Protein AF-A0A6I1DVZ4-F1 (afdb_monomer_lite)

Organism: NCBI:txid552546

Foldseek 3Di:
DAEAEAEFDQPDPVSVVVSVVVVCVCVDPVNPDYDYDYDYPVGDDPVSVVRHPD

Structure (mmCIF, N/CA/C/O backbone):
data_AF-A0A6I1DVZ4-F1
#
_entry.id   AF-A0A6I1DVZ4-F1
#
loop_
_atom_site.group_PDB
_atom_site.id
_atom_site.type_symbol
_atom_site.label_atom_id
_atom_site.label_alt_id
_atom_site.label_comp_id
_atom_site.label_asym_id
_atom_site.label_entity_id
_atom_site.label_seq_id
_atom_site.pdbx_PDB_ins_code
_atom_site.Cartn_x
_atom_site.Cartn_y
_atom_site.Cartn_z
_atom_site.occupancy
_atom_site.B_iso_or_equiv
_atom_site.auth_seq_id
_ato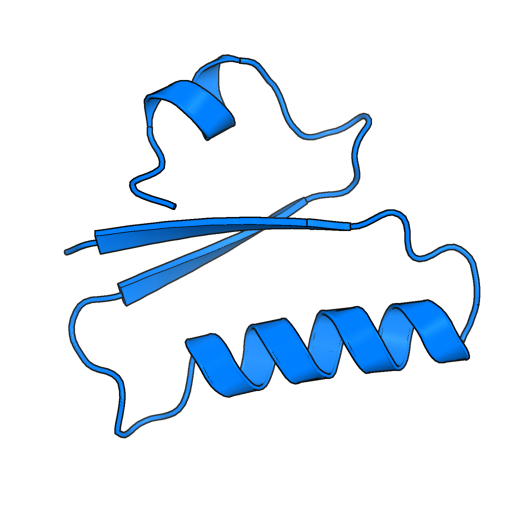m_site.auth_comp_id
_atom_site.auth_asym_id
_atom_site.auth_atom_id
_atom_site.pdbx_PDB_model_num
ATOM 1 N N . MET A 1 1 ? -15.524 5.813 10.854 1.00 88.19 1 MET A N 1
ATOM 2 C CA . MET A 1 1 ? -14.634 4.887 10.130 1.00 88.19 1 MET A CA 1
ATOM 3 C C . MET A 1 1 ? -13.482 5.698 9.567 1.00 88.19 1 MET A C 1
ATOM 5 O O . MET A 1 1 ? -13.755 6.673 8.877 1.00 88.19 1 MET A O 1
ATOM 9 N N . LYS A 1 2 ? -12.245 5.364 9.932 1.00 96.50 2 LYS A N 1
ATOM 10 C CA . LYS A 1 2 ? -11.029 6.002 9.421 1.00 96.50 2 LYS A CA 1
ATOM 11 C C . LYS A 1 2 ? -10.651 5.398 8.072 1.00 96.50 2 LYS A C 1
ATOM 13 O O . LYS A 1 2 ? -10.884 4.212 7.854 1.00 96.50 2 LYS A O 1
ATOM 18 N N . LYS A 1 3 ? -10.106 6.200 7.168 1.00 97.94 3 LYS A N 1
ATOM 19 C CA . LYS A 1 3 ? -9.719 5.793 5.815 1.00 97.94 3 LYS A CA 1
ATOM 20 C C . LYS A 1 3 ? -8.202 5.846 5.686 1.00 97.94 3 LYS A C 1
ATOM 22 O O . LYS A 1 3 ? -7.630 6.923 5.776 1.00 97.94 3 LYS A O 1
ATOM 27 N N . LEU A 1 4 ? -7.571 4.697 5.479 1.00 98.25 4 LEU A N 1
ATOM 28 C CA . LEU A 1 4 ? -6.137 4.578 5.239 1.00 98.25 4 LEU A CA 1
ATOM 29 C C . LEU A 1 4 ? -5.878 4.394 3.742 1.00 98.25 4 LEU A C 1
ATOM 31 O O . LEU 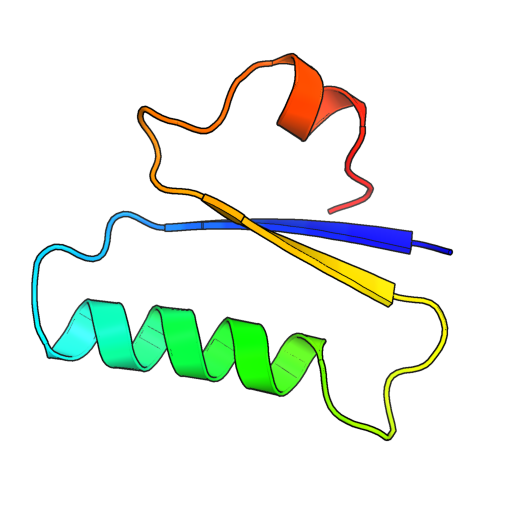A 1 4 ? -6.410 3.458 3.138 1.00 98.25 4 LEU A O 1
ATOM 35 N N . LEU A 1 5 ? -5.032 5.239 3.162 1.00 98.50 5 LEU A N 1
ATOM 36 C CA . LEU A 1 5 ? -4.554 5.113 1.791 1.00 98.50 5 LEU A CA 1
ATOM 37 C C . LEU A 1 5 ? -3.090 4.656 1.779 1.00 98.50 5 LEU A C 1
ATOM 39 O O . LEU A 1 5 ? -2.175 5.400 2.111 1.00 98.50 5 LEU A O 1
ATOM 43 N N . ILE A 1 6 ? -2.842 3.436 1.309 1.00 98.44 6 ILE A N 1
ATOM 44 C CA . ILE A 1 6 ? -1.485 2.930 1.083 1.00 98.44 6 ILE A CA 1
ATOM 45 C C . ILE A 1 6 ? -1.111 3.166 -0.382 1.00 98.44 6 ILE A C 1
ATOM 47 O O . ILE A 1 6 ? -1.540 2.426 -1.272 1.00 98.44 6 ILE A O 1
ATOM 51 N N . VAL A 1 7 ? -0.270 4.169 -0.633 1.00 98.31 7 VAL A N 1
ATOM 52 C CA . VAL A 1 7 ? 0.329 4.409 -1.955 1.00 98.31 7 VAL A CA 1
ATOM 53 C C . VAL A 1 7 ? 1.700 3.743 -2.018 1.00 98.31 7 VAL A C 1
ATOM 55 O O . VAL A 1 7 ? 2.612 4.119 -1.284 1.00 98.31 7 VAL A O 1
ATOM 58 N N . ALA A 1 8 ? 1.872 2.749 -2.892 1.00 98.06 8 ALA A N 1
ATOM 59 C CA . ALA A 1 8 ? 3.120 1.986 -2.958 1.00 98.06 8 ALA A CA 1
ATOM 60 C C . ALA A 1 8 ? 3.552 1.670 -4.393 1.00 98.06 8 ALA A C 1
ATOM 62 O O . ALA A 1 8 ? 2.837 1.011 -5.150 1.00 98.06 8 ALA A O 1
ATOM 63 N N . HIS A 1 9 ? 4.778 2.063 -4.752 1.00 98.12 9 HIS A N 1
ATOM 64 C CA . HIS A 1 9 ? 5.437 1.570 -5.958 1.00 98.12 9 HIS A CA 1
ATOM 65 C C . HIS A 1 9 ? 6.048 0.188 -5.691 1.00 98.12 9 HIS A C 1
ATOM 67 O O . HIS A 1 9 ? 7.106 0.075 -5.072 1.00 98.12 9 HIS A O 1
ATOM 73 N N . ALA A 1 10 ? 5.381 -0.870 -6.156 1.00 97.44 10 ALA A N 1
ATOM 74 C CA . ALA A 1 10 ? 5.784 -2.251 -5.899 1.00 97.44 10 ALA A CA 1
ATOM 75 C C . ALA A 1 10 ? 6.102 -3.040 -7.191 1.00 97.44 10 ALA A C 1
ATOM 77 O O . ALA A 1 10 ? 5.359 -3.953 -7.544 1.00 97.44 10 ALA A O 1
ATOM 78 N N . PRO A 1 11 ? 7.179 -2.702 -7.931 1.00 97.19 11 PRO A N 1
ATOM 79 C CA . PRO A 1 11 ? 7.490 -3.335 -9.218 1.00 97.19 11 PRO A CA 1
ATOM 80 C C . PRO A 1 11 ? 8.201 -4.693 -9.095 1.00 97.19 11 PRO A C 1
ATOM 82 O O . PRO A 1 11 ? 8.421 -5.356 -10.104 1.00 97.19 11 PRO A O 1
ATOM 85 N N . SER A 1 12 ? 8.620 -5.101 -7.893 1.00 98.19 12 SER A N 1
ATOM 86 C CA . SER A 1 12 ? 9.400 -6.323 -7.681 1.00 98.19 12 SER A CA 1
ATOM 87 C C . SER A 1 12 ? 8.729 -7.246 -6.662 1.00 98.19 12 SER A C 1
ATOM 89 O O . SER A 1 12 ? 7.937 -6.786 -5.835 1.00 98.19 12 SER A O 1
ATOM 91 N N . PRO A 1 13 ? 9.067 -8.550 -6.646 1.00 98.31 13 PRO A N 1
ATOM 92 C CA . PRO A 1 13 ? 8.481 -9.488 -5.689 1.00 98.31 13 PRO A CA 1
ATOM 93 C C . PRO A 1 13 ? 8.663 -9.070 -4.224 1.00 98.31 13 PRO A C 1
ATOM 95 O O . PRO A 1 13 ? 7.790 -9.318 -3.397 1.00 98.31 13 PRO A O 1
ATOM 98 N N . ASN A 1 14 ? 9.780 -8.421 -3.884 1.00 98.25 14 ASN A N 1
ATOM 99 C CA . ASN A 1 14 ? 10.055 -8.008 -2.508 1.00 98.25 14 ASN A CA 1
ATOM 100 C C . ASN A 1 14 ? 9.219 -6.793 -2.093 1.00 98.25 14 ASN A C 1
ATOM 102 O O . ASN A 1 14 ? 8.695 -6.766 -0.981 1.00 98.25 14 ASN A O 1
ATOM 106 N N . THR A 1 15 ? 9.054 -5.808 -2.980 1.00 97.75 15 THR A N 1
ATOM 107 C CA . THR A 1 15 ? 8.238 -4.623 -2.684 1.00 97.75 15 THR A CA 1
ATOM 108 C C . THR A 1 15 ? 6.744 -4.946 -2.693 1.00 97.75 15 THR A C 1
ATOM 110 O O . THR A 1 15 ? 6.005 -4.385 -1.885 1.00 97.75 15 THR A O 1
ATOM 113 N N . LEU A 1 16 ? 6.304 -5.918 -3.502 1.00 98.31 16 LEU A N 1
ATOM 114 C CA . LEU A 1 16 ? 4.948 -6.477 -3.432 1.00 98.31 16 LEU A CA 1
ATOM 115 C C . LEU A 1 16 ? 4.680 -7.129 -2.075 1.00 98.31 16 LEU A C 1
ATOM 117 O O . LEU A 1 16 ? 3.702 -6.786 -1.416 1.00 98.31 16 LEU A O 1
ATOM 121 N N . LYS A 1 17 ? 5.589 -7.995 -1.602 1.00 98.38 17 LYS A N 1
ATOM 122 C CA . LYS A 1 17 ? 5.466 -8.627 -0.277 1.00 98.38 17 LYS A CA 1
ATOM 123 C C . LYS A 1 17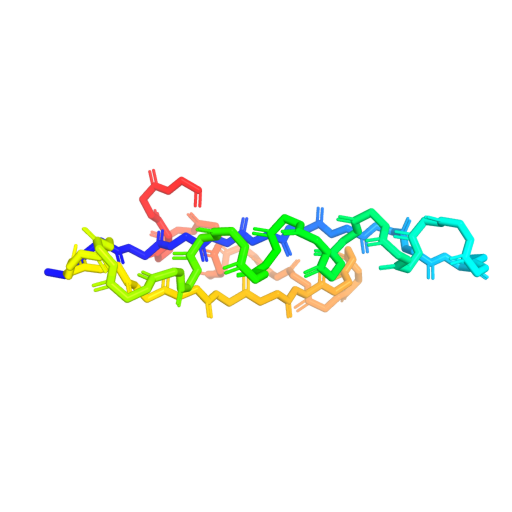 ? 5.346 -7.600 0.847 1.00 98.38 17 LYS A C 1
ATOM 125 O O . LYS A 1 17 ? 4.543 -7.804 1.755 1.00 98.38 17 LYS A O 1
ATOM 130 N N . LEU A 1 18 ? 6.125 -6.516 0.783 1.00 98.19 18 LEU A N 1
ATOM 131 C CA . LEU A 1 18 ? 6.072 -5.432 1.764 1.00 98.19 18 LEU A CA 1
ATOM 132 C C . LEU A 1 18 ? 4.719 -4.709 1.740 1.00 98.19 18 LEU A C 1
ATOM 134 O O . LEU A 1 18 ? 4.083 -4.586 2.785 1.00 98.19 18 LEU A O 1
ATOM 138 N N . ARG A 1 19 ? 4.259 -4.283 0.556 1.00 98.25 19 ARG A N 1
ATOM 139 C CA . ARG A 1 19 ? 2.942 -3.651 0.373 1.00 98.25 19 ARG A CA 1
ATOM 140 C C . ARG A 1 19 ? 1.826 -4.538 0.920 1.00 98.25 19 ARG A C 1
ATOM 142 O O . ARG A 1 19 ? 0.976 -4.069 1.671 1.00 98.25 19 ARG A O 1
ATOM 149 N N . ASP A 1 20 ? 1.849 -5.821 0.572 1.00 98.12 20 ASP A N 1
ATOM 150 C CA . ASP A 1 20 ? 0.802 -6.758 0.968 1.00 98.12 20 ASP A CA 1
ATOM 151 C C . ASP A 1 20 ? 0.842 -7.043 2.474 1.00 98.12 20 ASP A C 1
ATOM 153 O O . ASP A 1 20 ? -0.202 -7.227 3.090 1.00 98.12 20 ASP A O 1
ATOM 157 N N . ALA A 1 21 ? 2.029 -7.067 3.091 1.00 98.31 21 ALA A N 1
ATOM 158 C CA . ALA A 1 21 ? 2.159 -7.192 4.541 1.00 98.31 21 ALA A CA 1
ATOM 159 C C . ALA A 1 21 ? 1.585 -5.973 5.274 1.00 98.31 21 ALA A C 1
ATOM 161 O O . ALA A 1 21 ? 0.852 -6.154 6.243 1.00 98.31 21 ALA A O 1
ATOM 162 N N . ALA A 1 22 ? 1.857 -4.758 4.788 1.00 97.81 22 ALA A N 1
ATOM 163 C CA . ALA A 1 22 ? 1.284 -3.536 5.347 1.00 97.81 22 ALA A CA 1
ATOM 164 C C . ALA A 1 22 ? -0.249 -3.518 5.221 1.00 97.81 22 ALA A C 1
ATOM 166 O O . ALA A 1 22 ? -0.939 -3.258 6.203 1.00 97.81 22 ALA A O 1
ATOM 167 N N . ALA A 1 23 ? -0.783 -3.873 4.047 1.00 97.81 23 ALA A N 1
ATOM 168 C CA . ALA A 1 23 ? -2.224 -3.957 3.822 1.00 97.81 23 ALA A CA 1
ATOM 169 C C . ALA A 1 23 ? -2.893 -5.007 4.724 1.00 97.81 23 ALA A C 1
ATOM 171 O O . ALA A 1 23 ? -3.898 -4.712 5.361 1.00 97.81 23 ALA A O 1
ATOM 172 N N . ARG A 1 24 ? -2.310 -6.211 4.841 1.00 97.62 24 ARG A N 1
ATOM 173 C CA . ARG A 1 24 ? -2.815 -7.246 5.760 1.00 97.62 24 ARG A CA 1
ATOM 174 C C . ARG A 1 24 ? -2.782 -6.791 7.214 1.00 97.62 24 ARG A C 1
ATOM 176 O O . ARG A 1 24 ? -3.740 -7.036 7.930 1.00 97.62 24 ARG A O 1
ATOM 183 N N . GLY A 1 25 ? -1.700 -6.138 7.639 1.00 97.38 25 GLY A N 1
ATOM 184 C CA . GLY A 1 25 ? -1.582 -5.610 8.996 1.00 97.38 25 GLY A CA 1
ATOM 185 C C . GLY A 1 25 ? -2.632 -4.543 9.292 1.00 97.38 25 GLY A C 1
ATOM 186 O O . GLY A 1 25 ? -3.212 -4.561 10.366 1.00 97.38 25 GLY A O 1
ATOM 187 N N . ALA A 1 26 ? -2.921 -3.659 8.335 1.00 96.56 26 ALA A N 1
ATOM 188 C CA . ALA A 1 26 ? -3.942 -2.625 8.483 1.00 96.56 26 ALA A CA 1
ATOM 189 C C . ALA A 1 26 ? -5.386 -3.165 8.443 1.00 96.56 26 ALA A C 1
ATOM 191 O O . ALA A 1 26 ? -6.283 -2.525 8.984 1.00 96.56 26 ALA A O 1
ATOM 192 N N . CYS A 1 27 ? -5.602 -4.331 7.827 1.00 95.81 27 CYS A N 1
ATOM 193 C CA . CYS A 1 27 ? -6.877 -5.054 7.804 1.00 95.81 27 CYS A CA 1
ATOM 194 C C . CYS A 1 27 ? -6.945 -6.190 8.844 1.00 95.81 27 CYS A C 1
ATOM 196 O O . CYS A 1 27 ? -7.732 -7.116 8.664 1.00 95.81 27 CYS A O 1
ATOM 198 N N . HIS A 1 28 ? -6.085 -6.187 9.865 1.00 96.94 28 HIS A N 1
ATOM 199 C CA . HIS A 1 28 ? -6.084 -7.227 10.894 1.00 96.94 28 HIS A CA 1
ATOM 200 C C . HIS A 1 28 ? -7.396 -7.202 11.694 1.00 96.94 28 HIS A C 1
ATOM 202 O O . HIS A 1 28 ? -7.901 -6.122 11.980 1.00 96.94 28 HIS A O 1
ATOM 208 N N . ASP A 1 29 ? -7.917 -8.365 12.096 1.00 94.25 29 ASP A N 1
ATOM 209 C CA . ASP A 1 29 ? -9.246 -8.480 12.727 1.00 94.25 29 ASP A CA 1
ATOM 210 C C . ASP A 1 29 ? -9.370 -7.691 14.045 1.00 94.25 29 ASP A C 1
ATOM 212 O O . ASP A 1 29 ? -10.436 -7.172 14.363 1.00 94.25 29 ASP A O 1
ATOM 216 N N . ASP A 1 30 ? -8.265 -7.533 14.779 1.00 96.56 30 ASP A N 1
ATOM 217 C CA . ASP A 1 30 ? -8.203 -6.704 15.996 1.00 96.56 30 ASP A CA 1
ATOM 218 C C . ASP A 1 30 ? -8.246 -5.182 15.716 1.00 96.56 30 ASP A C 1
ATOM 220 O O . ASP A 1 30 ? -8.336 -4.377 16.645 1.00 96.56 30 ASP A O 1
ATOM 224 N N . ILE A 1 31 ? -8.137 -4.757 14.450 1.00 94.19 31 ILE A N 1
ATOM 225 C CA . ILE A 1 31 ? -8.215 -3.353 14.032 1.00 94.19 31 ILE A CA 1
ATOM 226 C C . ILE A 1 31 ? -9.629 -3.061 13.541 1.00 94.19 31 ILE A C 1
ATOM 228 O O . ILE A 1 31 ? -9.994 -3.287 12.388 1.00 94.19 31 ILE A O 1
ATOM 232 N N . GLU A 1 32 ? -10.428 -2.478 14.424 1.00 94.25 32 GLU A N 1
ATOM 233 C CA . GLU A 1 32 ? -11.782 -2.060 14.090 1.00 94.25 32 GLU A CA 1
ATOM 234 C C . GLU A 1 32 ? -11.828 -0.652 13.477 1.00 94.25 32 GLU A C 1
ATOM 236 O O . GLU A 1 32 ? -10.979 0.208 13.717 1.00 94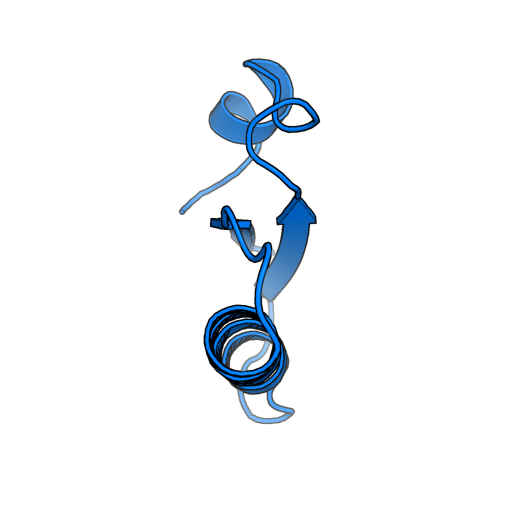.25 32 GLU A O 1
ATOM 241 N N . ASN A 1 33 ? -12.903 -0.371 12.737 1.00 94.50 33 ASN A N 1
ATOM 242 C CA . ASN A 1 33 ? -13.247 0.963 12.234 1.00 94.50 33 ASN A CA 1
ATOM 243 C C . ASN A 1 33 ? -12.244 1.603 11.252 1.00 94.50 33 ASN A C 1
ATOM 245 O O . ASN A 1 33 ? -12.316 2.821 11.050 1.00 94.50 33 ASN A O 1
ATOM 249 N N . VAL A 1 34 ? -11.385 0.822 10.591 1.00 96.38 34 VAL A N 1
ATOM 250 C CA . VAL A 1 34 ? -10.477 1.283 9.525 1.00 96.38 34 VAL A CA 1
ATOM 251 C C . VAL A 1 34 ? -10.877 0.678 8.175 1.00 96.38 34 VAL A C 1
ATOM 253 O O . VAL A 1 34 ? -11.133 -0.513 8.062 1.00 96.38 34 VAL A O 1
ATOM 256 N N . SER A 1 35 ? -10.936 1.513 7.137 1.00 96.50 35 SER A N 1
ATOM 257 C CA . SER A 1 35 ? -11.064 1.112 5.733 1.00 96.50 35 SER A CA 1
ATOM 258 C C . SER A 1 35 ? -9.726 1.329 5.046 1.00 96.50 35 SER A C 1
ATOM 260 O O . SER A 1 35 ? -9.225 2.452 5.054 1.00 96.50 35 SER A O 1
ATOM 262 N N . VAL A 1 36 ? -9.176 0.296 4.413 1.00 97.62 36 VAL A N 1
ATOM 263 C CA . VAL A 1 36 ? -7.871 0.367 3.743 1.00 97.62 36 VAL A CA 1
ATOM 264 C C . VAL A 1 36 ? -8.052 0.341 2.231 1.00 97.62 36 VAL A C 1
ATOM 266 O O . VAL A 1 36 ? -8.684 -0.564 1.689 1.00 97.62 36 VAL A O 1
ATOM 269 N N . THR A 1 37 ? -7.445 1.307 1.550 1.00 98.06 37 THR A N 1
ATOM 270 C CA . THR A 1 37 ? -7.337 1.358 0.091 1.00 98.06 37 THR A CA 1
ATOM 271 C C . THR A 1 37 ? -5.865 1.299 -0.289 1.00 98.06 37 THR A C 1
ATOM 273 O O . THR A 1 37 ? -5.053 2.041 0.256 1.00 98.06 37 THR A O 1
ATOM 276 N N . VAL A 1 38 ? -5.502 0.436 -1.238 1.00 98.25 38 VAL A N 1
ATOM 277 C CA . VAL A 1 38 ? -4.125 0.320 -1.742 1.00 98.25 38 VAL A CA 1
ATOM 278 C C . VAL A 1 38 ? -4.103 0.727 -3.209 1.00 98.25 38 VAL A C 1
ATOM 280 O O . VAL A 1 38 ? -4.865 0.178 -4.002 1.00 98.25 38 VAL A O 1
ATOM 283 N N . LYS A 1 39 ? -3.225 1.663 -3.581 1.00 98.31 39 LYS A N 1
ATOM 284 C CA . LYS A 1 39 ? -3.087 2.151 -4.962 1.00 98.31 39 LYS A CA 1
ATOM 285 C C . LYS A 1 39 ? -1.625 2.250 -5.390 1.00 98.31 39 LYS A C 1
ATOM 287 O O . LYS A 1 39 ? -0.731 2.478 -4.571 1.00 98.31 39 LYS A O 1
ATOM 292 N N . ALA A 1 40 ? -1.371 2.075 -6.687 1.00 98.00 40 ALA A N 1
ATOM 293 C CA . ALA A 1 40 ? -0.079 2.436 -7.260 1.00 98.00 40 ALA A CA 1
ATOM 294 C C . ALA A 1 40 ? 0.029 3.970 -7.371 1.00 98.00 40 ALA A C 1
ATOM 296 O O . ALA A 1 40 ? -0.997 4.642 -7.460 1.00 98.00 40 ALA A O 1
ATOM 297 N N . PRO A 1 41 ? 1.243 4.553 -7.413 1.00 97.38 41 PRO A N 1
ATOM 298 C CA . PRO A 1 41 ? 1.397 6.009 -7.413 1.00 97.38 41 PRO A CA 1
ATOM 299 C C . PRO A 1 41 ? 0.728 6.728 -8.587 1.00 97.38 41 PRO A C 1
ATOM 301 O O . PRO A 1 41 ? 0.302 7.861 -8.425 1.00 97.38 41 PRO A O 1
ATOM 304 N N . LEU A 1 42 ? 0.631 6.083 -9.754 1.00 96.75 42 LEU A N 1
ATOM 305 C CA . LEU A 1 42 ? -0.025 6.664 -10.933 1.00 96.75 42 LEU A CA 1
ATOM 306 C C . LEU A 1 42 ? -1.556 6.512 -10.912 1.00 96.75 42 LEU A C 1
ATOM 308 O O . LEU A 1 42 ? -2.227 7.167 -11.700 1.00 96.75 42 LEU A O 1
ATOM 312 N N . ASP A 1 43 ? -2.090 5.690 -10.003 1.00 97.69 43 ASP A N 1
ATOM 313 C CA . ASP A 1 43 ? -3.533 5.483 -9.814 1.00 97.69 43 ASP A CA 1
ATOM 314 C C . ASP A 1 43 ? -4.086 6.272 -8.610 1.00 97.69 43 ASP A C 1
ATOM 316 O O . ASP A 1 43 ? -5.302 6.336 -8.417 1.00 97.69 43 ASP A O 1
ATOM 320 N N . ALA A 1 44 ? -3.199 6.814 -7.764 1.00 97.56 44 ALA A N 1
ATOM 321 C CA . ALA A 1 44 ? -3.540 7.611 -6.591 1.00 97.56 44 ALA A CA 1
ATOM 322 C C . ALA A 1 44 ? -3.676 9.091 -6.979 1.00 97.56 44 ALA A C 1
ATOM 324 O O . ALA A 1 44 ? -2.688 9.753 -7.303 1.00 97.56 44 ALA A O 1
ATOM 325 N N . GLY A 1 45 ? -4.908 9.594 -6.953 1.00 97.50 45 GLY A N 1
ATOM 326 C CA . GLY A 1 45 ? -5.248 10.969 -7.301 1.00 97.50 45 GLY A CA 1
ATOM 327 C C . GLY A 1 45 ? -5.367 11.897 -6.084 1.00 97.50 45 GLY A C 1
ATOM 328 O O . GLY A 1 45 ? -5.368 11.443 -4.935 1.00 97.50 45 GLY A O 1
ATOM 329 N N . PRO A 1 46 ? -5.498 13.220 -6.304 1.00 97.75 46 PRO A N 1
ATOM 330 C CA . PRO A 1 46 ? -5.743 14.192 -5.236 1.00 97.75 46 PRO A CA 1
ATOM 331 C C . PRO A 1 46 ? -6.976 13.865 -4.385 1.00 97.75 46 PRO A C 1
ATOM 333 O O . PRO A 1 46 ? -6.976 14.099 -3.180 1.00 97.75 46 PRO A O 1
ATOM 336 N N . GLU A 1 47 ? -8.020 13.299 -4.990 1.00 98.12 47 GLU A N 1
ATOM 337 C CA . GLU A 1 47 ? -9.237 12.879 -4.301 1.00 98.12 47 GLU A CA 1
ATOM 338 C C . GLU A 1 47 ? -8.985 11.759 -3.288 1.00 98.12 47 GLU A C 1
ATOM 340 O O . GLU A 1 47 ? -9.588 11.758 -2.214 1.00 98.12 47 GLU A O 1
ATOM 345 N N . ASP A 1 48 ? -8.065 10.838 -3.576 1.00 97.81 48 ASP A N 1
ATOM 346 C CA . ASP A 1 48 ? -7.709 9.779 -2.635 1.00 97.81 48 ASP A CA 1
ATOM 347 C C . ASP A 1 48 ? -7.048 10.379 -1.392 1.00 97.81 48 ASP A C 1
ATOM 349 O O . ASP A 1 48 ? -7.416 10.036 -0.271 1.00 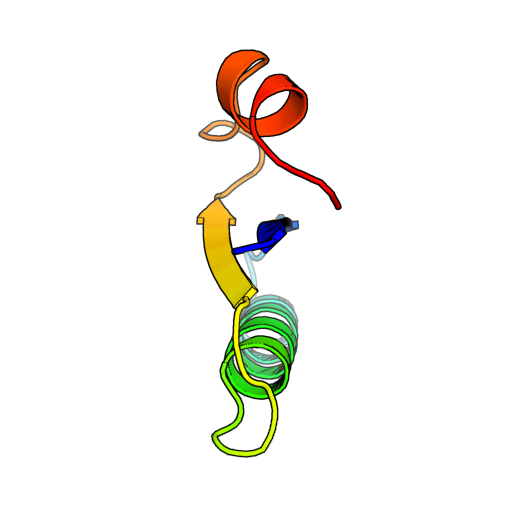97.81 48 ASP A O 1
ATOM 353 N N . VAL A 1 49 ? -6.139 11.338 -1.595 1.00 97.25 49 VAL A N 1
ATOM 354 C CA . VAL A 1 49 ? -5.424 12.035 -0.515 1.00 97.25 49 VAL A CA 1
ATOM 355 C C . VAL A 1 49 ? -6.364 12.917 0.306 1.00 97.25 49 VAL A C 1
ATOM 357 O O . VAL A 1 49 ? -6.253 12.981 1.524 1.00 97.25 49 VAL A O 1
ATOM 360 N N . MET A 1 50 ? -7.310 13.602 -0.338 1.00 97.69 50 MET A N 1
ATOM 361 C CA . MET A 1 50 ? -8.282 14.444 0.366 1.00 97.69 50 MET A CA 1
ATOM 362 C C . MET A 1 50 ? -9.307 13.635 1.162 1.00 97.69 50 MET A C 1
ATOM 364 O O . MET A 1 50 ? -9.890 14.154 2.114 1.00 97.69 50 MET A O 1
ATOM 368 N N . THR A 1 51 ? -9.592 12.402 0.740 1.00 97.44 51 THR A N 1
ATOM 369 C CA . THR A 1 51 ? -10.611 11.564 1.378 1.00 97.44 51 THR A CA 1
ATOM 370 C C . THR A 1 51 ? -10.049 10.613 2.423 1.00 97.44 51 THR A C 1
ATOM 372 O O . THR A 1 51 ? -10.844 10.110 3.222 1.00 97.44 51 THR A O 1
ATOM 375 N N . CYS A 1 52 ? -8.738 10.354 2.438 1.00 97.62 52 CYS A N 1
ATOM 376 C CA . CYS A 1 52 ? -8.090 9.552 3.469 1.00 97.62 52 CYS A CA 1
ATOM 377 C C . CYS A 1 52 ? -7.777 10.374 4.731 1.00 97.62 52 CYS A C 1
ATOM 379 O O . CYS A 1 52 ? -7.641 11.594 4.701 1.00 97.62 52 CYS A O 1
ATOM 381 N N . ASP A 1 53 ? -7.703 9.690 5.869 1.00 98.00 53 ASP A N 1
ATOM 382 C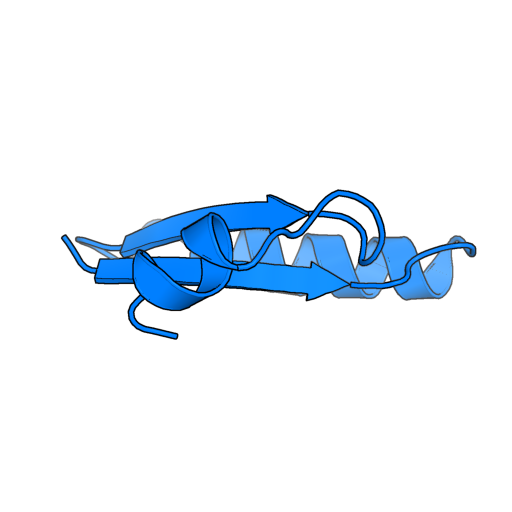 CA . ASP A 1 53 ? -7.251 10.251 7.144 1.00 98.00 53 ASP A CA 1
ATOM 383 C C . ASP A 1 53 ? -5.736 10.089 7.334 1.00 98.00 53 ASP A C 1
ATOM 385 O O . ASP A 1 53 ? -5.128 10.846 8.092 1.00 98.00 53 ASP A O 1
ATOM 389 N N . ALA A 1 54 ? -5.159 9.065 6.700 1.00 93.62 54 ALA A N 1
ATOM 390 C CA . ALA A 1 54 ? -3.749 8.703 6.743 1.00 93.62 54 ALA A CA 1
ATOM 391 C C . ALA A 1 54 ? -3.339 7.994 5.450 1.00 93.62 54 ALA A C 1
ATOM 393 O O . ALA A 1 54 ? -4.225 7.354 4.829 1.00 93.62 54 ALA A O 1
#

Sequence (54 aa):
MKKLLIVAHAPSPNTLKLRDAAARGACHDDIENVSVTVKAPLDAGPEDVMTCDA

pLDDT: mean 97.18, std 1.71, range [88.19, 98.5]

InterPro domains:
  IPR029039 Flavoprotein-like superfamily [SSF52218] (1-54)

Secondary structure (DSSP, 8-state):
-EEEEEE----SHHHHHHHHHHHHHHT-TT--SEEEEEE-TTT--HHHHHH---

Radius of gyration: 11.54 Å; chains: 1; bounding box: 25×24×27 Å

=== Feature glossary ===
Feature key, reading from the visual/contextual features back to the raw sequence:

Rendered structure images. Six rendered views show the 3D structure from the faces of a cube — i.e. along ±x, ±y, ±z. Rendering representation is drawn randomly per protein from cartoon (secondary-structure ribbons), sticks (backbone bonds), or molecular surface; coloring is either N→C rainbow (blue at the N-terminus through red at the C-terminus) or one color per chain.

Contact-map, Ramachandran, and PAE plots. The contact map is a binary N×N matrix image: pixel (i, j) is dark where Cα_i and Cα_j are within 8 Å and |i−j|>4. Because the |i−j|>4 filter removes local helical contacts, off-diagonal stripes parallel to the main diagonal indicate parallel β-sheets; stripes perpendicular to it indicate antiparallel β-sheets. The Ramachandran plot scatters every residue's (φ, ψ) pair against the sterically allowed regions. The PAE heatmap renders the predicted-aligned-error matrix.

InterPro / GO / CATH / organism. Database cross-references. InterPro integrates a dozen domain/family signature databases into unified entries with residue-range hits. GO terms attach function/process/location labels with evidence codes. CATH codes position the fold in a four-level structural taxonomy. Organism is the NCBI-taxonomy species name.

Nearest PDB structures. The Foldseek neighbor list gives the closest experimentally determined structures in the PDB, ranked by structural alignment. TM-score near 1 means near-identical fold; near 0.3 means only rough topology match. This is how one finds what a novel AlphaFold prediction most resembles in the solved-structure universe.

Predicted aligned error. PAE(i, j) answers: if I align the predicted and true structures on residue i, how far off (in Å) do I expect residue j to be? A block-diagonal PAE matrix with low values on the blocks and high values off-diagonal is the signature of a multi-domain protein with confidently predicted domains but uncertain inter-domain orientation.

Solvent-accessible surface area. Accessible surface area quantifies burial. A residue with SASA near zero is packed into the hydrophobic core; one with SASA >100 Å² sits on the surface. Computed here via the Shrake–Rupley numerical algorithm with a 1.4 Å probe.

B-factor. B-factor (Debye–Waller factor) reflects atomic displacement in the crystal lattice. It is an experimental observable (units Å²), not a prediction; low values mean the atom is pinned down, high values mean it moves or is heterogeneous across the crystal.

pLDDT. For AlphaFold models, the B-factor field carries pLDDT — the model's own estimate of local accuracy on a 0–100 scale. Regions with pLDDT<50 should be treated as essentially unmodeled; they often correspond to intrinsically disordered segments.

Backbone torsions (φ/ψ). φ (phi) and ψ (psi) are the two rotatable backbone dihedrals per residue: φ is the C(i-1)–N–Cα–C torsion, ψ is the N–Cα–C–N(i+1) torsion, both in degrees on (−180°, 180°]. α-helical residues cluster near (−60°, −45°); β-strand residues near (−120°, +130°). A Ramachandran plot is simply a scatter of (φ, ψ) for every residue.

Radius of gyration, Cα contacts, bounding box. Radius of gyration (Rg) is the root-mean-square distance of Cα atoms from their centroid — a single number for overall size and compactness. A globular domain of N residues has Rg ≈ 2.2·N^0.38 Å; an extended or disordered chain has a much larger Rg. The Cα contact count is the number of residue pairs whose Cα atoms are within 8 Å and are more than four positions apart in sequence — a standard proxy for tertiary packing density. The bounding box is the smallest axis-aligned box enclosing all Cα atoms.

Secondary structure (3-state, P-SEA). Three-state secondary structure (P-SEA) collapses the eight DSSP classes into helix (a), strand (b), and coil (c). P-SEA assigns these from Cα geometry alone — distances and angles — without requiring backbone oxygens, so it works on any Cα trace.

Secondary structure (8-state, DSSP). DSSP 8-state secondary structure assigns each residue one of H (α-helix), G (3₁₀-helix), I (π-helix), E (extended β-strand), B (isolated β-bridge), T (hydrogen-bonded turn), S (bend), or '-' (coil). The assignment is computed from backbone hydrogen-bond geometry via the Kabsch–Sander algorithm.

Foldseek 3Di. A 3Di character summarizes, for each residue, the relative orientation of the Cα frame of its nearest spatial neighbor. Because it encodes fold topology rather than chemistry, 3Di alignments detect remote structural similarity that sequence alignment misses.

mmCIF coordinates. The mmCIF block holds the 3D Cartesian coordinates of each backbone atom (N, Cα, C, O) in ångströms. mmCIF is the PDB's canonical archive format — a tagged-loop text representation of the atomic model.

Sequence. Sequence gives the chain of amino acids in standard one-letter code (A=alanine, C=cysteine, …, Y=tyrosine), read N→C. It is the only feature that is directly encoded by the gene; all structural features are derived from the folded form of this sequence.